Protein AF-A0A1B3BBU4-F1 (afdb_monomer_lite)

Organism: NCBI:txid1144748

pLDDT: mean 76.62, std 17.67, range [33.56, 93.56]

Foldseek 3Di:
DDDDDDPPPPPPVVVVPPDDPDDDDDPPPQPPVNVLVVVLVVVLVVQLVVQLVQLVQPLLCVLQVHDSVCSSVLSSQLVNQLSVVQCSVCVVVVVCVVVDDPVVNVVSVVSSVVSSCVSCVVSVGHPVSSVVSVVVSVVVD

Secondary structure (DSSP, 8-state):
--------SSSSSSGGGSS---------PPPHHHHHHHHHHHHHHHHHHHHHHHHT-HHHHHHTT--HHHHHHHHHHHHHHIIIIIIHHHHHHHHTTTTS-HHHHHHHHHHHHHHHHHHHHHTT--HHHHHHHHHHHHHT-

Radius of gyration: 23.14 Å; chains: 1; bounding box: 37×57×70 Å

Structure (mmCIF, N/CA/C/O backbone):
data_AF-A0A1B3BBU4-F1
#
_entry.id   AF-A0A1B3BBU4-F1
#
loop_
_atom_site.group_PDB
_atom_site.id
_atom_site.type_symbol
_atom_site.label_atom_id
_atom_site.label_alt_id
_atom_site.label_comp_id
_atom_site.label_asym_id
_atom_site.label_entity_id
_atom_site.label_seq_id
_atom_site.pdbx_PDB_ins_code
_atom_site.Cartn_x
_atom_site.Cartn_y
_atom_site.Cartn_z
_atom_site.occupancy
_atom_site.B_iso_or_equiv
_atom_site.auth_seq_id
_atom_site.auth_comp_id
_atom_site.auth_asym_id
_atom_site.auth_atom_id
_atom_site.pdbx_PDB_model_num
ATOM 1 N N . MET A 1 1 ? 19.203 4.330 55.131 1.00 37.44 1 MET A N 1
ATOM 2 C CA . MET A 1 1 ? 19.944 5.086 54.094 1.00 37.44 1 MET A CA 1
ATOM 3 C C . MET A 1 1 ? 18.958 5.282 52.939 1.00 37.44 1 MET A C 1
ATOM 5 O O . MET A 1 1 ? 18.581 4.283 52.356 1.00 37.44 1 MET A O 1
ATOM 9 N N . LYS A 1 2 ? 18.175 6.368 52.834 1.00 45.69 2 LYS A N 1
ATOM 10 C CA . LYS A 1 2 ? 18.488 7.744 52.381 1.00 45.69 2 LYS A CA 1
ATOM 11 C C . LYS A 1 2 ? 19.325 7.800 51.093 1.00 45.69 2 LYS A C 1
ATOM 13 O O . LYS A 1 2 ? 20.477 7.392 51.149 1.00 45.69 2 LYS A O 1
ATOM 18 N N . LEU A 1 3 ? 18.695 8.348 50.036 1.00 42.94 3 LEU A N 1
ATOM 19 C CA . LEU A 1 3 ? 19.182 9.059 48.830 1.00 42.94 3 LEU A CA 1
ATOM 20 C C . LEU A 1 3 ? 18.355 8.601 47.605 1.00 42.94 3 LEU A C 1
ATOM 22 O O . LEU A 1 3 ? 18.720 7.658 46.922 1.00 42.94 3 LEU A O 1
ATOM 26 N N . THR A 1 4 ? 17.124 9.078 47.378 1.00 52.66 4 THR A N 1
ATOM 27 C CA . THR A 1 4 ? 16.811 10.384 46.749 1.00 52.66 4 THR A CA 1
ATOM 28 C C . THR A 1 4 ? 17.966 10.939 45.923 1.00 52.66 4 THR A C 1
ATOM 30 O O . THR A 1 4 ? 18.872 11.558 46.475 1.00 52.66 4 THR A O 1
ATOM 33 N N . GLY A 1 5 ? 17.912 10.755 44.606 1.00 47.88 5 GLY A N 1
ATOM 34 C CA . GLY A 1 5 ? 18.866 11.397 43.711 1.00 47.88 5 GLY A CA 1
ATOM 35 C C . GLY A 1 5 ? 18.779 10.907 42.277 1.00 47.88 5 GLY A C 1
ATOM 36 O O . GLY A 1 5 ? 19.701 10.240 41.842 1.00 47.88 5 GLY A O 1
ATOM 37 N N . LEU A 1 6 ? 17.684 11.220 41.569 1.00 42.69 6 LEU A N 1
ATOM 38 C CA . LEU A 1 6 ? 17.722 11.605 40.144 1.00 42.69 6 LEU A CA 1
ATOM 39 C C . LEU A 1 6 ? 16.363 12.143 39.638 1.00 42.69 6 LEU A C 1
ATOM 41 O O . LEU A 1 6 ? 15.915 11.840 38.540 1.00 42.69 6 LEU A O 1
ATOM 45 N N . PHE A 1 7 ? 15.695 12.987 40.428 1.00 50.88 7 PHE A N 1
ATOM 46 C CA . PHE A 1 7 ? 14.643 13.874 39.915 1.00 50.88 7 PHE A CA 1
ATOM 47 C C . PHE A 1 7 ? 15.228 15.281 39.807 1.00 50.88 7 PHE A C 1
ATOM 49 O O . PHE A 1 7 ? 14.997 16.129 40.659 1.00 50.88 7 PHE A O 1
ATOM 56 N N . ALA A 1 8 ? 16.064 15.505 38.794 1.00 49.62 8 ALA A N 1
ATOM 57 C CA . ALA A 1 8 ? 16.636 16.824 38.511 1.00 49.62 8 ALA A CA 1
ATOM 58 C C . ALA A 1 8 ? 16.777 17.109 37.004 1.00 49.62 8 ALA A C 1
ATOM 60 O O . ALA A 1 8 ? 17.590 17.932 36.607 1.00 49.62 8 ALA A O 1
ATOM 61 N N . ALA A 1 9 ? 15.973 16.460 36.155 1.00 45.16 9 ALA A N 1
ATOM 62 C CA . ALA A 1 9 ? 15.859 16.820 34.734 1.00 45.16 9 ALA A CA 1
ATOM 63 C C . ALA A 1 9 ? 14.544 17.555 34.398 1.00 45.16 9 ALA A C 1
ATOM 65 O O . ALA A 1 9 ? 14.350 17.984 33.267 1.00 45.16 9 ALA A O 1
ATOM 66 N N . GLY A 1 10 ? 13.639 17.727 35.371 1.00 46.44 10 GLY A N 1
ATOM 67 C CA . GLY A 1 10 ? 12.317 18.330 35.145 1.00 46.44 10 GLY A CA 1
ATOM 68 C C . GLY A 1 10 ? 12.248 19.857 35.278 1.00 46.44 10 GLY A C 1
ATOM 69 O O . GLY A 1 10 ? 11.249 20.444 34.881 1.00 46.44 10 GLY A O 1
ATOM 70 N N . ALA A 1 11 ? 13.275 20.515 35.829 1.00 44.41 11 ALA A N 1
ATOM 71 C CA . ALA A 1 11 ? 13.191 21.932 36.212 1.00 44.41 11 ALA A CA 1
ATOM 72 C C . ALA A 1 11 ? 13.881 22.917 35.247 1.00 44.41 11 ALA A C 1
ATOM 74 O O . ALA A 1 11 ? 13.655 24.117 35.357 1.00 44.41 11 ALA A O 1
ATOM 75 N N . LEU A 1 12 ? 14.681 22.448 34.281 1.00 43.28 12 LEU A N 1
ATOM 76 C CA . LEU A 1 12 ? 15.353 23.341 33.321 1.00 43.28 12 LEU A CA 1
ATOM 77 C C . LEU A 1 12 ? 14.495 23.702 32.098 1.00 43.28 12 LEU A C 1
ATOM 79 O O . LEU A 1 12 ? 14.794 24.686 31.434 1.00 43.28 12 LEU A O 1
ATOM 83 N N . PHE A 1 13 ? 13.402 22.980 31.829 1.00 47.25 13 PHE A N 1
ATOM 84 C CA . PHE A 1 13 ? 12.523 23.284 30.688 1.00 47.25 13 PHE A CA 1
ATOM 85 C C . PHE A 1 13 ? 11.478 24.376 30.966 1.00 47.25 13 PHE A C 1
ATOM 87 O O . PHE A 1 13 ? 10.935 24.949 30.027 1.00 47.25 13 PHE A O 1
ATOM 94 N N . LEU A 1 14 ? 11.199 24.699 32.234 1.00 48.94 14 LEU A N 1
ATOM 95 C CA . LEU A 1 14 ? 10.198 25.717 32.590 1.00 48.94 14 LEU A CA 1
ATOM 96 C C . 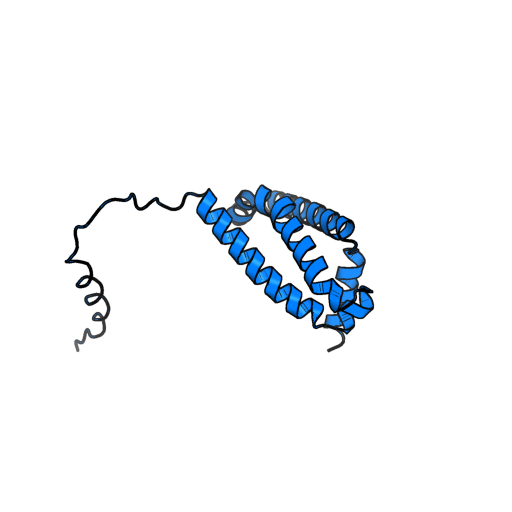LEU A 1 14 ? 10.768 27.144 32.622 1.00 48.94 14 LEU A C 1
ATOM 98 O O . LEU A 1 14 ? 10.015 28.106 32.499 1.00 48.94 14 LEU A O 1
ATOM 102 N N . ALA A 1 15 ? 12.089 27.301 32.737 1.00 41.72 15 ALA A N 1
ATOM 103 C CA . ALA A 1 15 ? 12.730 28.616 32.782 1.00 41.72 15 ALA A CA 1
ATOM 104 C C . ALA A 1 15 ? 12.865 29.284 31.399 1.00 41.72 15 ALA A C 1
ATOM 106 O O . ALA A 1 15 ? 13.127 30.480 31.325 1.00 41.72 15 ALA A O 1
ATOM 107 N N . SER A 1 16 ? 12.642 28.552 30.303 1.00 45.91 16 SER A N 1
ATOM 108 C CA . SER A 1 16 ? 12.683 29.110 28.943 1.00 45.91 16 SER A CA 1
ATOM 109 C C . SER A 1 16 ? 11.380 29.801 28.517 1.00 45.91 16 SER A C 1
ATOM 111 O O . SER A 1 16 ? 11.339 30.379 27.439 1.00 45.91 16 SER A O 1
ATOM 113 N N . MET A 1 17 ? 10.310 29.743 29.323 1.00 45.34 17 MET A N 1
ATOM 114 C CA . MET A 1 17 ? 8.994 30.295 28.950 1.00 45.34 17 MET A CA 1
ATOM 115 C C . MET A 1 17 ? 8.685 31.674 29.541 1.00 45.34 17 MET A C 1
ATOM 117 O O . MET A 1 17 ? 7.634 32.244 29.260 1.00 45.34 17 MET A O 1
ATOM 121 N N . ALA A 1 18 ? 9.592 32.249 30.328 1.00 49.47 18 ALA A N 1
ATOM 122 C CA . ALA A 1 18 ? 9.429 33.594 30.861 1.00 49.47 18 ALA A CA 1
ATOM 123 C C . ALA A 1 18 ? 10.310 34.581 30.090 1.00 49.47 18 ALA A C 1
ATOM 125 O O . ALA A 1 18 ? 11.351 34.984 30.593 1.00 49.47 18 ALA A O 1
ATOM 126 N N . THR A 1 19 ? 9.923 34.915 28.854 1.00 45.38 19 THR A N 1
ATOM 127 C CA . THR A 1 19 ? 10.077 36.239 28.204 1.00 45.38 19 THR A CA 1
ATOM 128 C C . THR A 1 19 ? 9.795 36.129 26.705 1.00 45.38 19 THR A C 1
ATOM 130 O O . THR A 1 19 ? 10.703 35.973 25.906 1.00 45.38 19 THR A O 1
ATOM 133 N N . THR A 1 20 ? 8.517 36.207 26.338 1.00 38.69 20 THR A N 1
ATOM 134 C CA . THR A 1 20 ? 7.977 37.191 25.383 1.00 38.69 20 THR A CA 1
ATOM 135 C C . THR A 1 20 ? 6.469 36.972 25.312 1.00 38.69 20 THR A C 1
ATOM 137 O O . THR A 1 20 ? 5.956 36.106 24.612 1.00 38.69 20 THR A O 1
ATOM 140 N N . ALA A 1 21 ? 5.735 37.789 26.065 1.00 48.12 21 ALA A N 1
ATOM 141 C CA . ALA A 1 21 ? 4.402 38.167 25.639 1.00 48.12 21 ALA A CA 1
ATOM 142 C C . ALA A 1 21 ? 4.584 38.985 24.353 1.00 48.12 21 ALA A C 1
ATOM 144 O O . ALA A 1 21 ? 4.972 40.148 24.414 1.00 48.12 21 ALA A O 1
ATOM 145 N N . ALA A 1 22 ? 4.401 38.347 23.203 1.00 35.91 22 ALA A N 1
ATOM 146 C CA . ALA A 1 22 ? 4.311 39.013 21.917 1.00 35.91 22 ALA A CA 1
ATOM 147 C C . ALA A 1 22 ? 3.403 38.178 21.010 1.00 35.91 22 ALA A C 1
ATOM 149 O O . ALA A 1 22 ? 3.800 37.142 20.495 1.00 35.91 22 ALA A O 1
ATOM 150 N N . GLU A 1 23 ? 2.172 38.674 20.899 1.00 33.56 23 GLU A N 1
ATOM 151 C CA . GLU A 1 23 ? 1.323 38.600 19.711 1.00 33.56 23 GLU A CA 1
ATOM 152 C C . GLU A 1 23 ? 0.760 37.218 19.329 1.00 33.56 23 GLU A C 1
ATOM 154 O O . GLU A 1 23 ? 1.418 36.352 18.770 1.00 33.56 23 GLU A O 1
ATOM 159 N N . SER A 1 24 ? -0.533 37.073 19.639 1.00 45.94 24 SER A N 1
ATOM 160 C CA . SER A 1 24 ? -1.564 36.554 18.73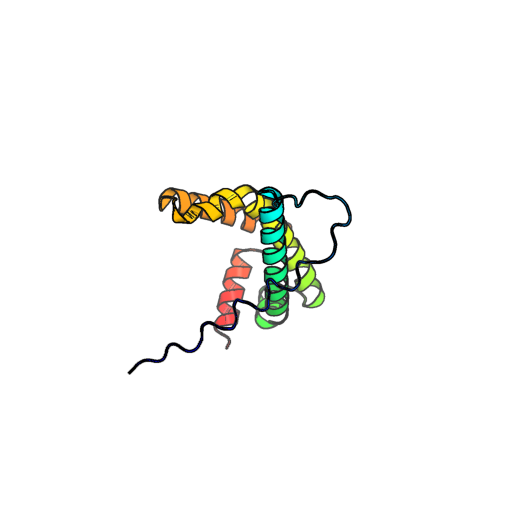6 1.00 45.94 24 SER A CA 1
ATOM 161 C C . SER A 1 24 ? -1.174 35.389 17.820 1.00 45.94 24 SER A C 1
ATOM 163 O O . SER A 1 24 ? -0.671 35.609 16.730 1.00 45.94 24 SER A O 1
ATOM 165 N N . ASP A 1 25 ? -1.539 34.163 18.192 1.00 38.34 25 ASP A N 1
ATOM 166 C CA . ASP A 1 25 ? -2.540 33.415 17.424 1.00 38.34 25 ASP A CA 1
ATOM 167 C C . ASP A 1 25 ? -2.986 32.173 18.199 1.00 38.34 25 ASP A C 1
ATOM 169 O O . ASP A 1 25 ? -2.268 31.622 19.037 1.00 38.34 25 ASP A O 1
ATOM 173 N N . ALA A 1 26 ? -4.215 31.747 17.950 1.00 42.22 26 ALA A N 1
ATOM 174 C CA . ALA A 1 26 ? -4.805 30.592 18.590 1.00 42.22 26 ALA A CA 1
ATOM 175 C C . ALA A 1 26 ? -3.941 29.347 18.331 1.00 42.22 26 ALA A C 1
ATOM 177 O O . ALA A 1 26 ? -3.840 28.881 17.197 1.00 42.22 26 ALA A O 1
ATOM 178 N N . ALA A 1 27 ? -3.376 28.751 19.387 1.00 44.53 27 ALA A N 1
ATOM 179 C CA . ALA A 1 27 ? -2.860 27.387 19.341 1.00 44.53 27 ALA A CA 1
ATOM 180 C C . ALA A 1 27 ? -4.043 26.437 19.086 1.00 44.53 27 ALA A C 1
ATOM 182 O O . ALA A 1 27 ? -4.673 25.897 19.999 1.00 44.53 27 ALA A O 1
ATOM 183 N N . LYS A 1 28 ? -4.398 26.313 17.808 1.00 48.56 28 LYS A N 1
ATOM 184 C CA . LYS A 1 28 ? -5.437 25.451 17.267 1.00 48.56 28 LYS A CA 1
ATOM 185 C C . LYS A 1 28 ? -5.056 24.031 17.672 1.00 48.56 28 LYS A C 1
ATOM 187 O O . LYS A 1 28 ? -4.082 23.484 17.159 1.00 48.56 28 LYS A O 1
ATOM 192 N N . LYS A 1 29 ? -5.775 23.439 18.636 1.00 48.72 29 LYS A N 1
ATOM 193 C CA . LYS A 1 29 ? -5.697 21.987 18.861 1.00 48.72 29 LYS A CA 1
ATOM 194 C C . LYS A 1 29 ? -5.881 21.346 17.483 1.00 48.72 29 LYS A C 1
ATOM 196 O O . LYS A 1 29 ? -6.889 21.675 16.850 1.00 48.72 29 LYS A O 1
ATOM 201 N N . PRO A 1 30 ? -4.935 20.521 16.997 1.00 55.03 30 PRO A N 1
ATOM 202 C CA . PRO A 1 30 ? -5.079 19.906 15.688 1.00 55.03 30 PRO A CA 1
ATOM 203 C C . PRO A 1 30 ? -6.423 19.190 15.672 1.00 55.03 30 PRO A C 1
ATOM 205 O O . PRO A 1 30 ? -6.748 18.430 16.591 1.00 55.03 30 PRO A O 1
ATOM 208 N N . SER A 1 31 ? -7.247 19.526 14.687 1.00 68.44 31 SER A N 1
ATOM 209 C CA . SER A 1 31 ? -8.552 18.907 14.536 1.00 68.44 31 SER A CA 1
ATOM 210 C C . SER A 1 31 ? -8.366 17.411 14.276 1.00 68.44 31 SER A C 1
ATOM 212 O O . SER A 1 31 ? -7.299 16.951 13.860 1.00 68.44 31 SER A O 1
ATOM 214 N N . GLN A 1 32 ? -9.410 16.617 14.505 1.00 66.81 32 GLN A N 1
ATOM 215 C CA . GLN A 1 32 ? -9.366 15.184 14.208 1.00 66.81 32 GLN A CA 1
ATOM 216 C C . GLN A 1 32 ? -9.016 14.922 12.725 1.00 66.81 32 GLN A C 1
ATOM 218 O O . GLN A 1 32 ? -8.358 13.931 12.417 1.00 66.81 32 GLN A O 1
ATOM 223 N N . GLN A 1 33 ? -9.376 15.853 11.828 1.00 67.81 33 GLN A N 1
ATOM 224 C CA . GLN A 1 33 ? -8.970 15.849 10.420 1.00 67.81 33 GLN A CA 1
ATOM 225 C C . GLN A 1 33 ? -7.475 16.129 10.223 1.00 67.81 33 GLN A C 1
ATOM 227 O O . GLN A 1 33 ? -6.846 15.443 9.424 1.00 67.81 33 GLN A O 1
ATOM 232 N N . ASP A 1 34 ? -6.881 17.066 10.968 1.00 74.38 34 ASP A N 1
ATOM 233 C CA . ASP A 1 34 ? -5.439 17.354 10.884 1.00 74.38 34 ASP A CA 1
ATOM 234 C C . ASP A 1 34 ? -4.608 16.152 11.357 1.00 74.38 34 ASP A C 1
ATOM 236 O O . ASP A 1 34 ? -3.582 15.808 10.769 1.00 74.38 34 ASP A O 1
ATOM 240 N N . MET A 1 35 ? -5.089 15.456 12.391 1.00 78.31 35 MET A N 1
ATOM 241 C CA . MET A 1 35 ? -4.452 14.245 12.910 1.00 78.31 35 MET A CA 1
ATOM 242 C C . MET A 1 35 ? -4.584 13.063 11.936 1.00 78.31 35 MET A C 1
ATOM 244 O O . MET A 1 35 ? -3.634 12.298 11.757 1.00 78.31 35 MET A O 1
ATOM 248 N N . GLN A 1 36 ? -5.732 12.936 11.262 1.00 73.88 36 GLN A N 1
ATOM 249 C CA . GLN A 1 36 ? -5.944 11.948 10.203 1.00 73.88 36 GLN A CA 1
ATOM 250 C C . GLN A 1 36 ? -5.039 12.224 8.995 1.00 73.88 36 GLN A C 1
ATOM 252 O O . GLN A 1 36 ? -4.381 11.308 8.511 1.00 73.88 36 GLN A O 1
ATOM 257 N N . ALA A 1 37 ? -4.947 13.480 8.549 1.00 78.25 37 ALA A N 1
ATOM 258 C CA . ALA A 1 37 ? -4.079 13.882 7.445 1.00 78.25 37 ALA A CA 1
ATOM 259 C C . ALA A 1 37 ? -2.595 13.634 7.762 1.00 78.25 37 ALA A C 1
ATOM 261 O O . ALA A 1 37 ? -1.862 13.115 6.918 1.00 78.25 37 ALA A O 1
ATOM 262 N N . MET A 1 38 ? -2.167 13.924 8.995 1.00 83.25 38 MET A N 1
ATOM 263 C CA . MET A 1 38 ? -0.814 13.622 9.467 1.00 83.25 38 MET A CA 1
ATOM 264 C C . MET A 1 38 ? -0.529 12.113 9.455 1.00 83.25 38 MET A C 1
ATOM 266 O O . MET A 1 38 ? 0.521 11.695 8.965 1.00 83.25 38 MET A O 1
ATOM 270 N N . MET A 1 39 ? -1.454 11.282 9.949 1.00 82.00 39 MET A N 1
ATOM 271 C CA . MET A 1 39 ? -1.296 9.823 9.905 1.00 82.00 39 MET A CA 1
ATOM 272 C C . MET A 1 39 ? -1.244 9.295 8.473 1.00 82.00 39 MET A C 1
ATOM 274 O O . MET A 1 39 ? -0.368 8.489 8.162 1.00 82.00 39 MET A O 1
ATOM 278 N N . THR A 1 40 ? -2.116 9.776 7.584 1.00 81.31 40 THR A N 1
ATOM 279 C CA . THR A 1 40 ? -2.088 9.390 6.169 1.00 81.31 40 THR A CA 1
ATOM 280 C C . THR A 1 40 ? -0.763 9.787 5.521 1.00 81.31 40 THR A C 1
ATOM 282 O O . THR A 1 40 ? -0.171 8.973 4.818 1.00 81.31 40 THR A O 1
ATOM 285 N N . GLN A 1 41 ? -0.233 10.986 5.789 1.00 84.25 41 GLN A N 1
ATOM 286 C CA . GLN A 1 41 ? 1.087 11.375 5.283 1.00 84.25 41 GLN A CA 1
ATOM 287 C C . GLN A 1 41 ? 2.214 10.486 5.814 1.00 84.25 41 GLN A C 1
ATOM 289 O O . GLN A 1 41 ? 3.098 10.099 5.049 1.00 84.25 41 GLN A O 1
ATOM 294 N N . MET A 1 42 ? 2.183 10.133 7.100 1.00 86.62 42 MET A N 1
ATOM 295 C CA . MET A 1 42 ? 3.170 9.224 7.679 1.00 86.62 42 MET A CA 1
ATOM 296 C C . MET A 1 42 ? 3.094 7.837 7.028 1.00 86.62 42 MET A C 1
ATOM 298 O O . MET A 1 42 ? 4.127 7.280 6.657 1.00 86.62 42 MET A O 1
ATOM 302 N N . MET A 1 43 ? 1.881 7.311 6.822 1.00 84.88 43 MET A N 1
ATOM 303 C CA . MET A 1 43 ? 1.666 6.054 6.104 1.00 84.88 43 MET A CA 1
ATOM 304 C C . MET A 1 43 ? 2.194 6.136 4.675 1.00 84.88 43 MET A C 1
ATOM 306 O O . MET A 1 43 ? 2.927 5.242 4.271 1.00 84.88 43 MET A O 1
ATOM 310 N N . LYS A 1 44 ? 1.918 7.225 3.945 1.00 84.25 44 LYS A N 1
ATOM 311 C CA . LYS A 1 44 ? 2.456 7.463 2.595 1.00 84.25 44 LYS A CA 1
ATOM 312 C C . LYS A 1 44 ? 3.984 7.452 2.582 1.00 84.25 44 LYS A C 1
ATOM 314 O O . LYS A 1 44 ? 4.588 6.832 1.712 1.00 84.25 44 LYS A O 1
ATOM 319 N N . GLN A 1 45 ? 4.636 8.101 3.547 1.00 86.00 45 GLN A N 1
ATOM 320 C CA . GLN A 1 45 ? 6.099 8.089 3.620 1.00 86.00 45 GLN A CA 1
ATOM 321 C C . GLN A 1 45 ? 6.666 6.696 3.913 1.00 86.00 45 GLN A C 1
ATOM 323 O O . GLN A 1 45 ? 7.640 6.295 3.276 1.00 86.00 45 GLN A O 1
ATOM 328 N N . GLN A 1 46 ? 6.061 5.942 4.834 1.00 85.75 46 GLN A N 1
ATOM 329 C CA . GLN A 1 46 ? 6.479 4.564 5.110 1.00 85.75 46 GLN A CA 1
ATOM 330 C C . GLN A 1 46 ? 6.243 3.645 3.907 1.00 85.75 46 GLN A C 1
ATOM 332 O O . GLN A 1 46 ? 7.124 2.865 3.549 1.00 85.75 46 GLN A O 1
ATOM 337 N N . ALA A 1 47 ? 5.094 3.788 3.250 1.00 84.38 47 ALA A N 1
ATOM 338 C CA . ALA A 1 47 ? 4.753 3.114 2.004 1.00 84.38 47 ALA A CA 1
ATOM 339 C C . ALA A 1 47 ? 5.825 3.353 0.935 1.00 84.38 47 ALA A C 1
ATOM 341 O O . ALA A 1 47 ? 6.386 2.394 0.415 1.00 84.38 47 ALA A O 1
ATOM 342 N N . LYS A 1 48 ? 6.216 4.609 0.688 1.00 84.06 48 LYS A N 1
ATOM 343 C CA . LYS A 1 48 ? 7.274 4.947 -0.282 1.00 84.06 48 LYS A CA 1
ATOM 344 C C . LYS A 1 48 ? 8.610 4.264 0.020 1.00 84.06 48 LYS A C 1
ATOM 346 O O . LYS A 1 48 ? 9.296 3.823 -0.897 1.00 84.06 48 LYS A O 1
ATOM 351 N N . GLN A 1 49 ? 8.982 4.132 1.293 1.00 85.31 49 GLN A N 1
ATOM 352 C CA . GLN A 1 49 ? 10.194 3.394 1.672 1.00 85.31 49 GLN A CA 1
ATOM 353 C C . GLN A 1 49 ? 10.075 1.896 1.349 1.00 85.31 49 GLN A C 1
ATOM 355 O O . GLN A 1 49 ? 11.023 1.298 0.841 1.00 85.31 49 GLN A O 1
ATOM 360 N N . GLN A 1 50 ? 8.906 1.292 1.584 1.00 83.94 50 GLN A N 1
ATOM 361 C CA . GLN A 1 50 ? 8.656 -0.108 1.220 1.00 83.94 50 GLN A CA 1
ATOM 362 C C . GLN A 1 50 ? 8.604 -0.322 -0.294 1.00 83.94 50 GLN A C 1
ATOM 364 O O . GLN A 1 50 ? 9.105 -1.337 -0.780 1.00 83.94 50 GLN A O 1
ATOM 369 N N . VAL A 1 51 ? 8.061 0.637 -1.046 1.00 86.31 51 VAL A N 1
ATOM 370 C CA . VAL A 1 51 ? 8.089 0.624 -2.513 1.00 86.31 51 VAL A CA 1
ATOM 371 C C . VAL A 1 51 ? 9.527 0.584 -3.002 1.00 86.31 51 VAL A C 1
ATOM 373 O O . VAL A 1 51 ? 9.869 -0.303 -3.775 1.00 86.31 51 VAL A O 1
ATOM 376 N N . LYS A 1 52 ? 10.404 1.453 -2.488 1.00 85.88 52 LYS A N 1
ATOM 377 C CA . LYS A 1 52 ? 11.825 1.435 -2.864 1.00 85.88 52 LYS A CA 1
ATOM 378 C C . LYS A 1 52 ? 12.479 0.082 -2.617 1.00 85.88 52 LYS A C 1
ATOM 380 O O . LYS A 1 52 ? 13.204 -0.407 -3.478 1.00 85.88 52 LYS A O 1
ATOM 385 N N . GLN A 1 53 ? 12.201 -0.553 -1.479 1.00 84.12 53 GLN A N 1
ATOM 386 C CA . GLN A 1 53 ? 12.726 -1.891 -1.192 1.00 84.12 53 GLN A CA 1
ATOM 387 C C . GLN A 1 53 ? 12.165 -2.953 -2.145 1.00 84.12 53 GLN A C 1
ATOM 389 O O . GLN A 1 53 ? 12.906 -3.810 -2.619 1.00 84.12 53 GLN A O 1
ATOM 394 N N . THR A 1 54 ? 10.873 -2.873 -2.457 1.00 83.75 54 THR A N 1
ATOM 395 C CA . THR A 1 54 ? 10.183 -3.802 -3.361 1.00 83.75 54 THR A CA 1
ATOM 396 C C . THR A 1 54 ? 10.704 -3.671 -4.791 1.00 83.75 54 THR A C 1
ATOM 398 O O . THR A 1 54 ? 11.045 -4.670 -5.416 1.00 83.75 54 THR A O 1
ATOM 401 N N . CYS A 1 55 ? 10.875 -2.442 -5.272 1.00 86.31 55 CYS A N 1
ATOM 402 C CA . CYS A 1 55 ? 11.440 -2.136 -6.582 1.00 86.31 55 CYS A CA 1
ATOM 403 C C . CYS A 1 55 ? 12.958 -2.344 -6.661 1.00 86.31 55 CYS A C 1
ATOM 405 O O . CYS A 1 55 ? 13.517 -2.317 -7.749 1.00 86.31 55 CYS A O 1
ATOM 407 N N . SER A 1 56 ? 13.635 -2.576 -5.533 1.00 86.12 56 SER A N 1
ATOM 408 C CA . SER A 1 56 ? 15.039 -3.012 -5.519 1.00 86.12 56 SER A CA 1
ATOM 409 C C . SER A 1 56 ? 15.179 -4.537 -5.591 1.00 86.12 56 SER A C 1
ATOM 411 O O . SER A 1 56 ? 16.294 -5.050 -5.647 1.00 86.12 56 SER A O 1
ATOM 413 N N . ASN A 1 57 ? 14.070 -5.284 -5.549 1.00 87.25 57 ASN A N 1
ATOM 414 C CA . ASN A 1 57 ? 14.080 -6.739 -5.613 1.00 87.25 57 ASN A CA 1
ATOM 415 C C . ASN A 1 57 ? 13.872 -7.211 -7.058 1.00 87.25 57 ASN A C 1
ATOM 417 O O . ASN A 1 57 ? 12.742 -7.360 -7.522 1.00 87.25 57 ASN A O 1
ATOM 421 N N . GLU A 1 58 ? 14.971 -7.490 -7.756 1.00 83.81 58 GLU A N 1
ATOM 422 C CA . GLU A 1 58 ? 14.947 -7.930 -9.157 1.00 83.81 58 GLU A CA 1
ATOM 423 C C . GLU A 1 58 ? 14.136 -9.214 -9.383 1.00 83.81 58 GLU A C 1
ATOM 425 O O . GLU A 1 58 ? 13.453 -9.335 -10.398 1.00 83.81 58 GLU A O 1
ATOM 430 N N . ALA A 1 59 ? 14.145 -10.158 -8.434 1.00 84.94 59 ALA A N 1
ATOM 431 C CA . ALA A 1 59 ? 13.367 -11.394 -8.546 1.00 84.94 59 ALA A CA 1
ATOM 432 C C . ALA A 1 59 ? 11.854 -11.123 -8.508 1.00 84.94 59 ALA A C 1
ATOM 434 O O . ALA A 1 59 ? 11.076 -11.783 -9.200 1.00 84.94 59 ALA A O 1
ATOM 435 N N . LEU A 1 60 ? 11.440 -10.134 -7.715 1.00 85.88 60 LEU A N 1
ATOM 436 C CA . LEU A 1 60 ? 10.051 -9.701 -7.633 1.00 85.88 60 LEU A CA 1
ATOM 437 C C . LEU A 1 60 ? 9.642 -8.925 -8.889 1.00 85.88 60 LEU A C 1
ATOM 439 O O . LEU A 1 60 ? 8.611 -9.245 -9.474 1.00 85.88 60 LEU A O 1
ATOM 443 N N . LEU A 1 61 ? 10.473 -7.979 -9.335 1.00 87.69 61 LEU A N 1
ATOM 444 C CA . LEU A 1 61 ? 10.254 -7.223 -10.571 1.00 87.69 61 LEU A CA 1
ATOM 445 C C . LEU A 1 61 ? 10.122 -8.130 -11.794 1.00 87.69 61 LEU A C 1
ATOM 447 O O . LEU A 1 61 ? 9.168 -8.003 -12.553 1.00 87.69 61 LEU A O 1
ATOM 451 N N . SER A 1 62 ? 11.046 -9.081 -11.938 1.00 87.75 62 SER A N 1
ATOM 452 C CA . SER A 1 62 ? 11.055 -10.053 -13.031 1.00 87.75 62 SER A CA 1
ATOM 453 C C . SER A 1 62 ? 9.794 -10.922 -13.029 1.00 87.75 62 SER A C 1
ATOM 455 O O . SER A 1 62 ? 9.160 -11.103 -14.062 1.00 87.75 62 SER A O 1
ATOM 457 N N . CYS A 1 63 ? 9.361 -11.395 -11.857 1.00 88.19 63 CYS A N 1
ATOM 458 C CA . CYS A 1 63 ? 8.140 -12.193 -11.735 1.00 88.19 63 CYS A CA 1
ATOM 459 C C . CYS A 1 63 ? 6.858 -11.393 -12.032 1.00 88.19 63 CYS A C 1
ATOM 461 O O . CYS A 1 63 ? 5.887 -11.954 -12.543 1.00 88.19 63 CYS A O 1
ATOM 463 N N . MET A 1 64 ? 6.845 -10.101 -11.699 1.00 86.12 64 MET A N 1
ATOM 464 C CA . MET A 1 64 ? 5.727 -9.193 -11.971 1.00 86.12 64 MET A CA 1
ATOM 465 C C . MET A 1 64 ? 5.790 -8.559 -13.365 1.00 86.12 64 MET A C 1
ATOM 467 O O . MET A 1 64 ? 4.934 -7.742 -13.682 1.00 86.12 64 MET A O 1
ATOM 471 N N . GLU A 1 65 ? 6.805 -8.895 -14.168 1.00 86.12 65 GLU A N 1
ATOM 472 C CA . GLU A 1 65 ? 7.060 -8.288 -15.481 1.00 86.12 65 GLU A CA 1
ATOM 473 C C . GLU A 1 65 ? 7.119 -6.747 -15.426 1.00 86.12 65 GLU A C 1
ATOM 475 O O . GLU A 1 65 ? 6.779 -6.044 -16.377 1.00 86.12 65 GLU A O 1
ATOM 480 N N . LEU A 1 66 ? 7.584 -6.207 -14.294 1.00 84.25 66 LEU A N 1
ATOM 481 C CA . LEU A 1 66 ? 7.748 -4.776 -14.066 1.00 84.25 66 LEU A CA 1
ATOM 482 C C . LEU A 1 66 ? 9.192 -4.358 -14.322 1.00 84.25 66 LEU A C 1
ATOM 484 O O . LEU A 1 66 ? 10.142 -4.979 -13.846 1.00 84.25 66 LEU A O 1
ATOM 488 N N . SER A 1 67 ? 9.367 -3.236 -15.016 1.00 84.75 67 SER A N 1
ATOM 489 C CA . SER A 1 67 ? 10.685 -2.619 -15.139 1.00 84.75 67 SER A CA 1
ATOM 490 C C . SER A 1 67 ? 11.071 -1.907 -13.839 1.00 84.75 67 SER A C 1
ATOM 492 O O . SER A 1 67 ? 10.227 -1.292 -13.182 1.00 84.75 67 SER A O 1
ATOM 494 N N . ALA A 1 68 ? 12.361 -1.909 -13.494 1.00 77.62 68 ALA A N 1
ATOM 495 C CA . ALA A 1 68 ? 12.863 -1.127 -12.362 1.00 77.62 68 ALA A CA 1
ATOM 496 C C . ALA A 1 68 ? 12.560 0.375 -12.526 1.00 77.62 68 ALA A C 1
ATOM 498 O O . ALA A 1 68 ? 12.225 1.047 -11.553 1.00 77.62 68 ALA A O 1
ATOM 499 N N . SER A 1 69 ? 12.600 0.879 -13.767 1.00 80.31 69 SER A N 1
ATOM 500 C CA . SER A 1 69 ? 12.301 2.275 -14.105 1.00 80.31 69 SER A CA 1
ATOM 501 C C . SER A 1 69 ? 10.845 2.679 -13.872 1.00 80.31 69 SER A C 1
ATOM 503 O O . SER A 1 69 ? 10.598 3.838 -13.566 1.00 80.31 69 SER A O 1
ATOM 505 N N . SER A 1 70 ? 9.887 1.754 -14.002 1.00 84.62 70 SER A N 1
ATOM 506 C CA . SER A 1 70 ? 8.454 2.044 -13.836 1.00 84.62 70 SER A CA 1
ATOM 507 C C . SER A 1 70 ? 7.889 1.574 -12.496 1.00 84.62 70 SER A C 1
ATOM 509 O O . SER A 1 70 ? 6.792 1.988 -12.123 1.00 84.62 70 SER A O 1
ATOM 511 N N . CYS A 1 71 ? 8.608 0.723 -11.758 1.00 86.81 71 CYS A N 1
ATOM 512 C CA . CYS A 1 71 ? 8.110 0.140 -10.516 1.00 86.81 71 CYS A CA 1
ATOM 513 C C . CYS A 1 71 ? 7.829 1.187 -9.436 1.00 86.81 71 CYS A C 1
ATOM 515 O O . CYS A 1 71 ? 6.749 1.162 -8.848 1.00 86.81 71 CYS A O 1
ATOM 517 N N . GLU A 1 72 ? 8.767 2.108 -9.173 1.00 87.56 72 GLU A N 1
ATOM 518 C CA . GLU A 1 72 ? 8.600 3.075 -8.079 1.00 87.56 72 GLU A CA 1
ATOM 519 C C . GLU A 1 72 ? 7.397 3.981 -8.336 1.00 87.56 72 GLU A C 1
ATOM 521 O O . GLU A 1 72 ? 6.590 4.192 -7.434 1.00 87.56 72 GLU A O 1
ATOM 526 N N . GLU A 1 73 ? 7.231 4.450 -9.573 1.00 88.44 73 GLU A N 1
ATOM 527 C CA . GLU A 1 73 ? 6.087 5.262 -9.980 1.00 88.44 73 GLU A CA 1
ATOM 528 C C . GLU A 1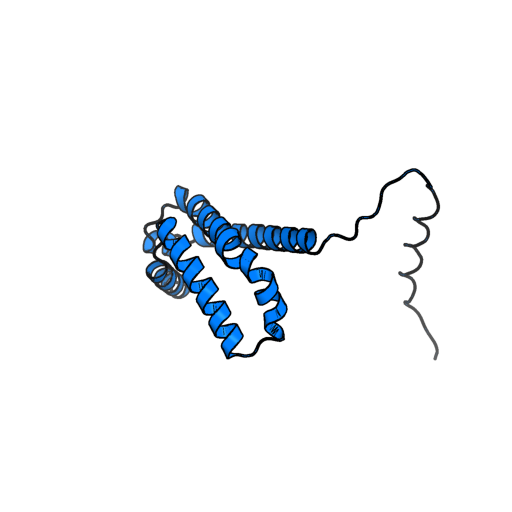 73 ? 4.775 4.473 -9.889 1.00 88.44 73 GLU A C 1
ATOM 530 O O . GLU A 1 73 ? 3.848 4.911 -9.211 1.00 88.44 73 GLU A O 1
ATOM 535 N N . THR A 1 74 ? 4.715 3.278 -10.485 1.00 88.56 74 THR A N 1
ATOM 536 C CA . THR A 1 74 ? 3.497 2.447 -10.505 1.00 88.56 74 THR A CA 1
ATOM 537 C C . THR A 1 74 ? 3.055 2.082 -9.090 1.00 88.56 74 THR A C 1
ATOM 539 O O . THR A 1 74 ? 1.899 2.274 -8.720 1.00 88.56 74 THR A O 1
ATOM 542 N N . MET A 1 75 ? 3.979 1.598 -8.258 1.00 87.81 75 MET A N 1
ATOM 543 C CA . MET A 1 75 ? 3.654 1.202 -6.890 1.00 87.81 75 MET A CA 1
ATOM 544 C C . MET A 1 75 ? 3.369 2.404 -5.988 1.00 87.81 75 MET A C 1
ATOM 546 O O . MET A 1 75 ? 2.531 2.291 -5.096 1.00 87.81 75 MET A O 1
ATOM 550 N N . THR A 1 76 ? 4.016 3.554 -6.212 1.00 89.31 76 THR A N 1
ATOM 551 C CA . THR A 1 76 ? 3.696 4.786 -5.475 1.00 89.31 76 THR A CA 1
ATOM 552 C C . THR A 1 76 ? 2.290 5.266 -5.811 1.00 89.31 76 THR A C 1
ATOM 554 O O . THR A 1 76 ? 1.514 5.503 -4.891 1.00 89.31 76 THR A O 1
ATOM 557 N N . ASN A 1 77 ? 1.939 5.343 -7.097 1.00 89.62 77 ASN A N 1
ATOM 558 C CA . ASN A 1 77 ? 0.613 5.771 -7.545 1.00 89.62 77 ASN A CA 1
ATOM 559 C C . ASN A 1 77 ? -0.476 4.810 -7.053 1.00 89.62 77 ASN A C 1
ATOM 561 O O . ASN A 1 77 ? -1.489 5.252 -6.513 1.00 89.62 77 ASN A O 1
ATOM 565 N N . MET A 1 78 ? -0.228 3.500 -7.139 1.00 90.44 78 MET A N 1
ATOM 566 C CA . MET A 1 78 ? -1.116 2.485 -6.576 1.00 90.44 78 MET A CA 1
ATOM 567 C C . MET A 1 78 ? -1.290 2.671 -5.064 1.00 90.44 78 MET A C 1
ATOM 569 O O . MET A 1 78 ? -2.414 2.658 -4.570 1.00 90.44 78 MET A O 1
ATOM 573 N N . MET A 1 79 ? -0.203 2.848 -4.304 1.00 88.38 79 MET A N 1
ATOM 574 C CA . MET A 1 79 ? -0.292 3.034 -2.852 1.00 88.38 79 MET A CA 1
ATOM 575 C C . MET A 1 79 ? -0.986 4.340 -2.467 1.00 88.38 79 MET A C 1
ATOM 577 O O . MET A 1 79 ? -1.741 4.348 -1.494 1.00 88.38 79 MET A O 1
ATOM 581 N N . ASP A 1 80 ? -0.761 5.423 -3.210 1.00 88.88 80 ASP A N 1
ATOM 582 C CA . ASP A 1 80 ? -1.472 6.684 -3.012 1.00 88.88 80 ASP A CA 1
ATOM 583 C C . ASP A 1 80 ? -2.981 6.492 -3.224 1.00 88.88 80 ASP A C 1
ATOM 585 O O . ASP A 1 80 ? -3.765 6.875 -2.352 1.00 88.88 80 ASP A O 1
ATOM 589 N N . ASP A 1 81 ? -3.383 5.790 -4.285 1.00 90.06 81 ASP A N 1
ATOM 590 C CA . ASP A 1 81 ? -4.784 5.457 -4.552 1.00 90.06 81 ASP A CA 1
ATOM 591 C C . ASP A 1 81 ? -5.392 4.546 -3.481 1.00 90.06 81 ASP A C 1
ATOM 593 O O . ASP A 1 81 ? -6.505 4.793 -3.021 1.00 90.06 81 ASP A O 1
ATOM 597 N N . VAL A 1 82 ? -4.673 3.520 -3.018 1.00 90.56 82 VAL A N 1
ATOM 598 C CA . VAL A 1 82 ? -5.138 2.662 -1.916 1.00 90.56 82 VAL A CA 1
ATOM 599 C C . VAL A 1 82 ? -5.325 3.486 -0.642 1.00 90.56 82 VAL A C 1
ATOM 601 O O . VAL A 1 82 ? -6.334 3.353 0.057 1.00 90.56 82 VAL A O 1
ATOM 604 N N . LEU A 1 83 ? -4.379 4.366 -0.325 1.00 87.69 83 LEU A N 1
ATOM 605 C CA . LEU A 1 83 ? -4.453 5.188 0.877 1.00 87.69 83 LEU A CA 1
ATOM 606 C C . LEU A 1 83 ? -5.600 6.200 0.803 1.00 87.69 83 LEU A C 1
ATOM 608 O O . LEU A 1 83 ? -6.292 6.396 1.803 1.00 87.69 83 LEU A O 1
ATOM 612 N N . GLU A 1 84 ? -5.845 6.810 -0.352 1.00 88.88 84 GLU A N 1
ATOM 613 C CA . GLU A 1 84 ? -6.889 7.825 -0.525 1.00 88.88 84 GLU A CA 1
ATOM 614 C C . GLU A 1 84 ? -8.282 7.231 -0.732 1.00 88.88 84 GLU A C 1
ATOM 616 O O . GLU A 1 84 ? -9.235 7.682 -0.097 1.00 88.88 84 GLU A O 1
ATOM 621 N N . LYS A 1 85 ? -8.410 6.199 -1.569 1.00 89.19 85 LYS A N 1
ATOM 622 C CA . LYS A 1 85 ? -9.700 5.602 -1.941 1.00 89.19 85 LYS A CA 1
ATOM 623 C C . LYS A 1 85 ? -10.141 4.496 -0.984 1.00 89.19 85 LYS A C 1
ATOM 625 O O . LYS A 1 85 ? -11.341 4.312 -0.792 1.00 89.19 85 LYS A O 1
ATOM 630 N N . CYS A 1 86 ? -9.207 3.771 -0.363 1.00 90.38 86 CYS A N 1
ATOM 631 C CA . CYS A 1 86 ? -9.532 2.586 0.440 1.00 90.38 86 CYS A CA 1
ATOM 632 C C . CYS A 1 86 ? -9.325 2.806 1.941 1.00 90.38 86 CYS A C 1
ATOM 634 O O . CYS A 1 86 ? -10.220 2.512 2.737 1.00 90.38 86 CYS A O 1
ATOM 636 N N . ILE A 1 87 ? -8.170 3.341 2.346 1.00 87.94 87 ILE A N 1
ATOM 637 C CA . ILE A 1 87 ? -7.813 3.476 3.766 1.00 87.94 87 ILE A CA 1
ATOM 638 C C . ILE A 1 87 ? -8.426 4.729 4.379 1.00 87.94 87 ILE A C 1
ATOM 640 O O . ILE A 1 87 ? -9.100 4.627 5.398 1.00 87.94 87 ILE A O 1
ATOM 644 N N . THR A 1 88 ? -8.250 5.903 3.772 1.00 87.19 88 THR A N 1
ATOM 645 C CA . THR A 1 88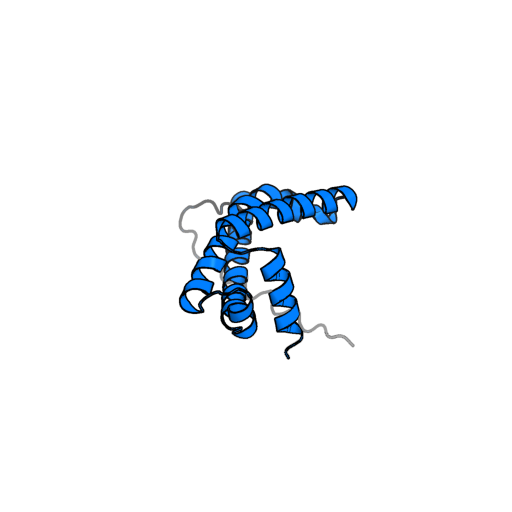 ? -8.721 7.182 4.334 1.00 87.19 88 THR A CA 1
ATOM 646 C C . THR A 1 88 ? -10.224 7.182 4.656 1.00 87.19 88 THR A C 1
ATOM 648 O O . THR A 1 88 ? -10.568 7.563 5.781 1.00 87.19 88 THR A O 1
ATOM 651 N N . PRO A 1 89 ? -11.123 6.677 3.784 1.00 86.62 89 PRO A N 1
ATOM 652 C CA . PRO A 1 89 ? -12.558 6.611 4.078 1.00 86.62 89 PRO A CA 1
ATOM 653 C C . PRO A 1 89 ? -12.902 5.637 5.212 1.00 86.62 89 PRO A C 1
ATOM 655 O O . PRO A 1 89 ? -13.902 5.807 5.906 1.00 86.62 89 PRO A O 1
ATOM 658 N N . ASN A 1 90 ? -12.057 4.627 5.430 1.00 85.94 90 ASN A N 1
ATOM 659 C CA . ASN A 1 90 ? -12.232 3.606 6.461 1.00 85.94 90 ASN A CA 1
ATOM 660 C C . ASN A 1 90 ? -11.369 3.851 7.709 1.00 85.94 90 ASN A C 1
ATOM 662 O O . ASN A 1 90 ? -11.485 3.111 8.684 1.00 85.94 90 ASN A O 1
ATOM 666 N N . MET A 1 91 ? -10.540 4.900 7.723 1.00 82.44 91 MET A N 1
ATOM 667 C CA . MET A 1 91 ? -9.499 5.121 8.731 1.00 82.44 91 MET A CA 1
ATOM 668 C C . MET A 1 91 ? -10.075 5.204 10.145 1.00 82.44 91 MET A C 1
ATOM 670 O O . MET A 1 91 ? -9.515 4.633 11.072 1.00 82.44 91 MET A O 1
ATOM 674 N N . GLN A 1 92 ? -11.223 5.865 10.323 1.00 82.38 92 GLN A N 1
ATOM 675 C CA . GLN A 1 92 ? -11.869 5.950 11.637 1.00 82.38 92 GLN A CA 1
ATOM 676 C C . GLN A 1 92 ? -12.302 4.571 12.153 1.00 82.38 92 GLN A C 1
ATOM 678 O O . GLN A 1 92 ? -12.095 4.260 13.325 1.00 82.38 92 GLN A O 1
ATOM 683 N N . LYS A 1 93 ? -12.837 3.716 11.271 1.00 84.12 93 LYS A N 1
ATOM 684 C CA . LYS A 1 93 ? -13.207 2.335 11.613 1.00 84.12 93 LYS A CA 1
ATOM 685 C C . LYS A 1 93 ? -11.966 1.487 11.894 1.00 84.12 93 LYS A C 1
ATOM 687 O O . LYS A 1 93 ? -11.947 0.741 12.865 1.00 84.12 93 LYS A O 1
ATOM 692 N N . LEU A 1 94 ? -10.903 1.660 11.106 1.00 82.19 94 LEU A N 1
ATOM 693 C CA . LEU A 1 94 ? -9.620 0.978 11.303 1.00 82.19 94 LEU A CA 1
ATOM 694 C C . LEU A 1 94 ? -8.967 1.363 12.640 1.00 82.19 94 LEU A C 1
ATOM 696 O O . LEU A 1 94 ? -8.486 0.493 13.361 1.00 82.19 94 LEU A O 1
ATOM 700 N N . MET A 1 95 ? -9.012 2.640 13.030 1.00 81.25 95 MET A N 1
ATOM 701 C CA . MET A 1 95 ? -8.534 3.095 14.343 1.00 81.25 95 MET A CA 1
ATOM 70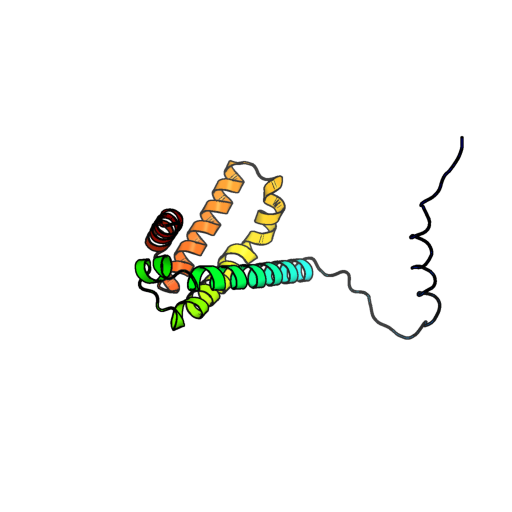2 C C . MET A 1 95 ? -9.393 2.558 15.495 1.00 81.25 95 MET A C 1
ATOM 704 O O . MET A 1 95 ? -8.872 2.259 16.570 1.00 81.25 95 MET A O 1
ATOM 708 N N . ALA A 1 96 ? -10.695 2.376 15.268 1.00 83.38 96 ALA A N 1
ATOM 709 C CA . ALA A 1 96 ? -11.616 1.774 16.227 1.00 83.38 96 ALA A CA 1
ATOM 710 C C . ALA A 1 96 ? -11.576 0.230 16.248 1.00 83.38 96 ALA A C 1
ATOM 712 O O . ALA A 1 96 ? -12.241 -0.381 17.085 1.00 83.38 96 ALA A O 1
ATOM 713 N N . ALA A 1 97 ? -10.772 -0.422 15.396 1.00 77.94 97 ALA A N 1
ATOM 714 C CA . ALA A 1 97 ? -10.787 -1.876 15.209 1.00 77.94 97 ALA A CA 1
ATOM 715 C C . ALA A 1 97 ? -10.494 -2.690 16.482 1.00 77.94 97 ALA A C 1
ATOM 717 O O . ALA A 1 97 ? -10.932 -3.839 16.586 1.00 77.94 97 ALA A O 1
ATOM 718 N N . LYS A 1 98 ? -9.802 -2.106 17.476 1.00 72.62 98 LYS A N 1
ATOM 719 C CA . LYS A 1 98 ? -9.594 -2.735 18.796 1.00 72.62 98 LYS A CA 1
ATOM 720 C C . LYS A 1 98 ? -10.893 -2.941 19.585 1.00 72.62 98 LYS A C 1
ATOM 722 O O . LYS A 1 98 ? -10.934 -3.847 20.409 1.00 72.62 98 LYS A O 1
ATOM 727 N N . GLY A 1 99 ? -11.919 -2.125 19.342 1.00 79.69 99 GLY A N 1
ATOM 728 C CA . GLY A 1 99 ? -13.241 -2.246 19.963 1.00 79.69 99 GLY A CA 1
ATOM 729 C C . GLY A 1 99 ? -14.263 -3.017 19.122 1.00 79.69 99 GLY A C 1
ATOM 730 O O . GLY A 1 99 ? -15.346 -3.302 19.619 1.00 79.69 99 GLY A O 1
ATOM 731 N N . MET A 1 100 ? -13.934 -3.355 17.870 1.00 87.50 100 MET A N 1
ATOM 732 C CA . MET A 1 100 ? -14.829 -4.076 16.960 1.00 87.50 100 MET A CA 1
ATOM 733 C C . MET A 1 100 ? -14.820 -5.578 17.243 1.00 87.50 100 MET A C 1
ATOM 735 O O . MET A 1 100 ? -13.771 -6.160 17.563 1.00 87.50 100 MET A O 1
ATOM 739 N N . SER A 1 101 ? -15.976 -6.210 17.045 1.00 90.75 101 SER A N 1
ATOM 740 C CA . SER A 1 101 ? -16.085 -7.667 17.015 1.00 90.75 101 SER A CA 1
ATOM 741 C C . SER A 1 101 ? -15.237 -8.258 15.881 1.00 90.75 101 SER A C 1
ATOM 743 O O . SER A 1 101 ? -14.811 -7.562 14.953 1.00 90.75 101 SER A O 1
ATOM 745 N N . LYS A 1 102 ? -14.964 -9.564 15.952 1.00 90.75 102 LYS A N 1
ATOM 746 C CA . LYS A 1 102 ? -14.197 -10.256 14.909 1.00 90.75 102 LYS A CA 1
ATOM 747 C C . LYS A 1 102 ? -14.889 -10.152 13.546 1.00 90.75 102 LYS A C 1
ATOM 749 O O . LYS A 1 102 ? -14.234 -9.832 12.566 1.00 90.75 102 LYS A O 1
ATOM 754 N N . GLU A 1 103 ? -16.202 -10.347 13.510 1.00 91.94 103 GLU A N 1
ATOM 755 C CA . GLU A 1 103 ? -17.010 -10.304 12.286 1.00 91.94 103 GLU A CA 1
ATOM 756 C C . GLU A 1 103 ? -16.979 -8.921 11.630 1.00 91.94 103 GLU A C 1
ATOM 758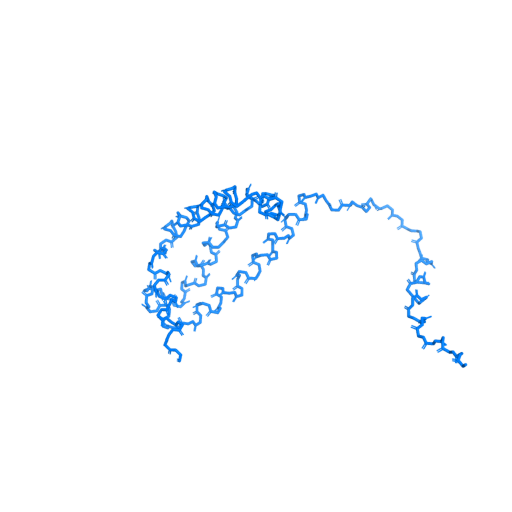 O O . GLU A 1 103 ? -16.758 -8.808 10.426 1.00 91.94 103 GLU A O 1
ATOM 763 N N . GLU A 1 104 ? -17.119 -7.854 12.420 1.00 88.88 104 GLU A N 1
ATOM 764 C CA . GLU A 1 104 ? -17.038 -6.488 11.898 1.00 88.88 104 GLU A CA 1
ATOM 765 C C . GLU A 1 104 ? -15.632 -6.153 11.388 1.00 88.88 104 GLU A C 1
ATOM 767 O O . GLU A 1 104 ? -15.478 -5.449 10.388 1.00 88.88 104 GLU A O 1
ATOM 772 N N . ARG A 1 105 ? -14.594 -6.656 12.063 1.00 88.38 105 ARG A N 1
ATOM 773 C CA . ARG A 1 105 ? -13.202 -6.462 11.649 1.00 88.38 105 ARG A CA 1
ATOM 774 C C . ARG A 1 105 ? -12.890 -7.223 10.365 1.00 88.38 105 ARG A C 1
ATOM 776 O O . ARG A 1 105 ? -12.243 -6.667 9.485 1.00 88.38 105 ARG A O 1
ATOM 783 N N . ASP A 1 106 ? -13.379 -8.451 10.239 1.00 92.25 106 ASP A N 1
ATOM 784 C CA . ASP A 1 106 ? -13.217 -9.272 9.039 1.00 92.25 106 ASP A CA 1
ATOM 785 C C . ASP A 1 106 ? -13.958 -8.641 7.849 1.00 92.25 106 ASP A C 1
ATOM 787 O O . ASP A 1 106 ? -13.402 -8.552 6.754 1.00 92.25 106 ASP A O 1
ATOM 791 N N . ALA A 1 107 ? -15.165 -8.105 8.067 1.00 92.19 107 ALA A N 1
ATOM 792 C CA . ALA A 1 107 ? -15.903 -7.359 7.049 1.00 92.19 107 ALA A CA 1
ATOM 793 C C . ALA A 1 107 ? -15.173 -6.074 6.618 1.00 92.19 107 ALA A C 1
ATOM 795 O O . ALA A 1 107 ? -15.094 -5.779 5.424 1.00 92.19 107 ALA A O 1
ATOM 796 N N . LEU A 1 108 ? -14.605 -5.327 7.572 1.00 90.50 108 LEU A N 1
ATOM 797 C CA . LEU A 1 108 ? -13.811 -4.130 7.292 1.00 90.50 108 LEU A CA 1
ATOM 798 C C . LEU A 1 108 ? -12.537 -4.464 6.506 1.00 90.50 108 LEU A C 1
ATOM 800 O O . LEU A 1 108 ? -12.243 -3.805 5.511 1.00 90.50 108 LEU A O 1
ATOM 804 N N . ASN A 1 109 ? -11.809 -5.500 6.926 1.00 90.81 109 ASN A N 1
ATOM 805 C CA . ASN A 1 109 ? -10.602 -5.963 6.248 1.00 90.81 109 ASN A CA 1
ATOM 806 C C . ASN A 1 109 ? -10.909 -6.391 4.815 1.00 90.81 109 ASN A C 1
ATOM 808 O O . ASN A 1 109 ? -10.214 -5.966 3.898 1.00 90.81 109 ASN A O 1
ATOM 812 N N . LYS A 1 110 ? -11.984 -7.161 4.614 1.00 93.19 110 LYS A N 1
ATOM 813 C CA . LYS A 1 110 ? -12.415 -7.587 3.283 1.00 93.19 110 LYS A CA 1
ATOM 814 C C . LYS A 1 110 ? -12.764 -6.397 2.389 1.00 93.19 110 LYS A C 1
ATOM 816 O O . LYS A 1 110 ? -12.326 -6.352 1.249 1.00 93.19 110 LYS A O 1
ATOM 821 N N . ALA A 1 111 ? -13.488 -5.405 2.907 1.00 91.50 111 ALA A N 1
ATOM 822 C CA . ALA A 1 111 ? -13.831 -4.209 2.137 1.00 91.50 111 ALA A CA 1
ATOM 823 C C . ALA A 1 111 ? -12.588 -3.404 1.710 1.00 91.50 111 ALA A C 1
ATOM 825 O O . ALA A 1 111 ? -12.525 -2.900 0.587 1.00 91.50 111 ALA A O 1
ATOM 826 N N . VAL A 1 112 ? -11.596 -3.292 2.597 1.00 91.44 112 VAL A N 1
ATOM 827 C CA . VAL A 1 112 ? -10.322 -2.629 2.293 1.00 91.44 112 VAL A CA 1
ATOM 828 C C . VAL A 1 112 ? -9.502 -3.445 1.291 1.00 91.44 112 VAL A C 1
ATOM 830 O O . VAL A 1 112 ? -8.976 -2.863 0.345 1.00 91.44 112 VAL A O 1
ATOM 833 N N . GLU A 1 113 ? -9.424 -4.768 1.456 1.00 92.00 113 GLU A N 1
ATOM 834 C CA . GLU A 1 113 ? -8.721 -5.670 0.535 1.00 92.00 113 GLU A CA 1
ATOM 835 C C . GLU A 1 113 ? -9.342 -5.634 -0.867 1.00 92.00 113 GLU A C 1
ATOM 837 O O . GLU A 1 113 ? -8.626 -5.451 -1.847 1.00 92.00 113 GLU A O 1
ATOM 842 N N . ASP A 1 114 ? -10.669 -5.714 -0.976 1.00 93.56 114 ASP A N 1
ATOM 843 C CA . ASP A 1 114 ? -11.378 -5.648 -2.257 1.00 93.56 114 ASP A CA 1
ATOM 844 C C . ASP A 1 114 ? -11.137 -4.306 -2.970 1.00 93.56 114 ASP A C 1
ATOM 846 O O . ASP A 1 114 ? -10.964 -4.264 -4.189 1.00 93.56 114 ASP A O 1
ATOM 850 N N . CYS A 1 115 ? -11.098 -3.200 -2.219 1.00 93.31 115 CYS A N 1
ATOM 851 C CA . CYS A 1 115 ? -10.764 -1.885 -2.765 1.00 93.31 115 CYS A CA 1
ATOM 852 C C . CYS A 1 115 ? -9.303 -1.818 -3.233 1.00 93.31 115 CYS A C 1
ATOM 854 O O . CYS A 1 115 ? -9.032 -1.336 -4.333 1.00 93.31 115 CYS A O 1
ATOM 856 N N . ALA A 1 116 ? -8.369 -2.347 -2.439 1.00 91.81 116 ALA A N 1
ATOM 857 C CA . ALA A 1 116 ? -6.955 -2.355 -2.789 1.00 91.81 116 ALA A CA 1
ATOM 858 C C . ALA A 1 116 ? -6.666 -3.225 -4.019 1.00 91.81 116 ALA A C 1
ATOM 860 O O . ALA A 1 116 ? -5.898 -2.820 -4.887 1.00 91.81 116 ALA A O 1
ATOM 861 N N . ASN A 1 117 ? -7.336 -4.373 -4.143 1.00 92.31 117 ASN A N 1
ATOM 862 C CA . ASN A 1 117 ? -7.238 -5.239 -5.316 1.00 92.31 117 ASN A CA 1
ATOM 863 C C . ASN A 1 117 ? -7.741 -4.534 -6.582 1.00 92.31 117 ASN A C 1
ATOM 865 O O . ASN A 1 117 ? -7.118 -4.651 -7.632 1.00 92.31 117 ASN A O 1
ATOM 869 N N . LYS A 1 118 ? -8.834 -3.764 -6.491 1.00 93.25 118 LYS A N 1
ATOM 870 C CA . LYS A 1 118 ? -9.318 -2.955 -7.621 1.00 93.25 118 LYS A CA 1
ATOM 871 C C . LYS A 1 118 ? -8.310 -1.886 -8.026 1.00 93.25 118 LYS A C 1
ATOM 873 O O . LYS A 1 118 ? -7.982 -1.810 -9.203 1.00 93.25 118 LYS A O 1
ATOM 878 N N . ALA A 1 119 ? -7.785 -1.124 -7.065 1.00 91.06 119 ALA A N 1
ATOM 879 C CA . ALA A 1 119 ? -6.756 -0.122 -7.336 1.00 91.06 119 ALA A CA 1
ATOM 880 C C . ALA A 1 119 ? -5.509 -0.764 -7.972 1.00 91.06 119 ALA A C 1
ATOM 882 O O . ALA A 1 119 ? -4.987 -0.259 -8.956 1.00 91.06 119 ALA A O 1
ATOM 883 N N . SER A 1 120 ? -5.073 -1.922 -7.471 1.00 89.62 120 SER A N 1
ATOM 884 C CA . SER A 1 120 ? -3.966 -2.689 -8.056 1.00 89.62 120 SER A CA 1
ATOM 885 C C . SER A 1 120 ? -4.199 -2.979 -9.543 1.00 89.62 120 SER A C 1
ATOM 887 O O . SER A 1 120 ? -3.347 -2.659 -10.369 1.00 89.62 120 SER A O 1
ATOM 889 N N . VAL A 1 121 ? -5.377 -3.508 -9.899 1.00 91.75 121 VAL A N 1
ATOM 890 C CA . VAL A 1 121 ? -5.733 -3.811 -11.295 1.00 91.75 121 VAL A CA 1
ATOM 891 C C . VAL A 1 121 ? -5.816 -2.541 -12.153 1.00 91.75 121 VAL A C 1
ATOM 893 O O . VAL A 1 121 ? -5.358 -2.557 -13.292 1.00 91.75 121 VAL A O 1
ATOM 896 N N . GLU A 1 122 ? -6.344 -1.433 -11.620 1.00 92.00 122 GLU A N 1
ATOM 897 C CA . GLU A 1 122 ? -6.379 -0.130 -12.312 1.00 92.00 122 GLU A CA 1
ATOM 898 C C . GLU A 1 122 ? -4.975 0.392 -12.656 1.00 92.00 122 GLU A C 1
ATOM 900 O O . GLU A 1 122 ? -4.789 1.011 -13.702 1.00 92.00 122 GLU A O 1
ATOM 905 N N . HIS A 1 123 ? -3.982 0.094 -11.813 1.00 89.06 123 HIS A N 1
ATOM 906 C CA . HIS A 1 123 ? -2.570 0.433 -12.030 1.00 89.06 123 HIS A CA 1
ATOM 907 C C . HIS A 1 123 ? -1.784 -0.664 -12.769 1.00 89.06 123 HIS A C 1
ATOM 909 O O . HIS A 1 123 ? -0.557 -0.610 -12.835 1.00 89.06 123 HIS A O 1
ATOM 915 N N . GLY A 1 124 ? -2.467 -1.661 -13.342 1.00 86.75 124 GLY A N 1
ATOM 916 C CA . GLY A 1 124 ? -1.843 -2.723 -14.139 1.00 86.75 124 GLY A CA 1
ATOM 917 C C . GLY A 1 124 ? -1.080 -3.768 -13.323 1.00 86.75 124 GLY A C 1
ATOM 918 O O . GLY A 1 124 ? -0.300 -4.530 -13.888 1.00 86.75 124 GLY A O 1
ATOM 919 N N . ILE A 1 125 ? -1.294 -3.823 -12.007 1.00 86.88 125 ILE A N 1
ATOM 920 C CA . ILE A 1 125 ? -0.711 -4.831 -11.125 1.00 86.88 125 ILE A CA 1
ATOM 921 C C . ILE A 1 125 ? -1.772 -5.889 -10.818 1.00 86.88 125 ILE A C 1
ATOM 923 O O . ILE A 1 125 ? -2.766 -5.613 -10.143 1.00 86.88 125 ILE A O 1
ATOM 927 N N . ASP A 1 126 ? -1.545 -7.127 -11.256 1.00 90.19 126 ASP A N 1
ATOM 928 C CA . ASP A 1 126 ? -2.374 -8.258 -10.843 1.00 90.19 126 ASP A CA 1
ATOM 929 C C . ASP A 1 126 ? -2.085 -8.596 -9.359 1.00 90.19 126 ASP A C 1
ATOM 931 O O . ASP A 1 126 ? -0.949 -8.945 -9.010 1.00 90.19 126 ASP A O 1
ATOM 935 N N . PRO A 1 127 ? -3.083 -8.498 -8.459 1.00 87.31 127 PRO A N 1
ATOM 936 C CA . PRO A 1 127 ? -2.887 -8.727 -7.029 1.00 87.31 127 PRO A CA 1
ATOM 937 C C . PRO A 1 127 ? -2.546 -10.187 -6.690 1.00 87.31 127 PRO A C 1
ATOM 939 O O . PRO A 1 127 ? -1.798 -10.438 -5.740 1.00 87.31 127 PRO A O 1
ATOM 942 N N . GLU A 1 128 ? -3.040 -11.162 -7.455 1.00 89.69 128 GLU A N 1
ATOM 943 C CA . GLU A 1 128 ? -2.716 -12.577 -7.257 1.00 89.69 128 GLU A CA 1
ATOM 944 C C . GLU A 1 128 ? -1.301 -12.884 -7.755 1.00 89.69 128 GLU A C 1
ATOM 946 O O . GLU A 1 128 ? -0.540 -13.569 -7.060 1.00 89.69 128 GLU A O 1
ATOM 951 N N . GLN A 1 129 ? -0.898 -12.316 -8.896 1.00 89.56 129 GLN A N 1
ATOM 952 C CA . GLN A 1 129 ? 0.486 -12.398 -9.369 1.00 89.56 129 GLN A CA 1
ATOM 953 C C . GLN A 1 129 ? 1.440 -11.748 -8.364 1.00 89.56 129 GLN A C 1
ATOM 955 O O . GLN A 1 129 ? 2.416 -12.379 -7.958 1.00 89.56 129 GLN A O 1
ATOM 960 N N . ALA A 1 130 ? 1.136 -10.541 -7.881 1.00 86.31 130 ALA A N 1
ATOM 961 C CA . ALA A 1 130 ? 1.943 -9.844 -6.882 1.00 86.31 130 ALA A CA 1
ATOM 962 C C . ALA A 1 130 ? 2.106 -10.673 -5.593 1.00 86.31 130 ALA A C 1
ATOM 964 O O . ALA A 1 130 ? 3.222 -10.821 -5.082 1.00 86.31 130 ALA A O 1
ATOM 965 N N . LYS A 1 131 ? 1.024 -11.296 -5.097 1.00 87.06 131 LYS A N 1
ATOM 966 C CA . LYS A 1 131 ? 1.064 -12.214 -3.942 1.00 87.06 131 LYS A CA 1
ATOM 967 C C . LYS A 1 131 ? 1.971 -13.421 -4.205 1.00 87.06 131 LYS A C 1
ATOM 969 O O . LYS A 1 131 ? 2.765 -13.793 -3.337 1.00 87.06 131 LYS A O 1
ATOM 974 N N . GLN A 1 132 ? 1.871 -14.044 -5.379 1.00 88.69 132 GLN A N 1
ATOM 975 C CA . GLN A 1 132 ? 2.704 -15.195 -5.739 1.00 88.69 132 GLN A CA 1
ATOM 976 C C . GLN A 1 132 ? 4.179 -14.811 -5.910 1.00 88.69 132 GLN A C 1
ATOM 978 O O . GLN A 1 132 ? 5.056 -15.511 -5.401 1.00 88.69 132 GLN A O 1
ATOM 983 N N . CYS A 1 133 ? 4.458 -13.690 -6.570 1.00 86.88 133 CYS A N 1
ATOM 984 C CA . CYS A 1 133 ? 5.805 -13.177 -6.793 1.00 86.88 133 CYS A CA 1
ATOM 985 C C . CYS A 1 133 ? 6.488 -12.759 -5.494 1.00 86.88 133 CYS A C 1
ATOM 987 O O . CYS A 1 133 ? 7.653 -13.089 -5.285 1.00 86.88 133 CYS A O 1
ATOM 989 N N . SER A 1 134 ? 5.749 -12.135 -4.573 1.00 85.06 134 SER A N 1
ATOM 990 C CA . SER A 1 134 ? 6.248 -11.810 -3.235 1.00 85.06 134 SER A CA 1
ATOM 991 C C . SER A 1 134 ? 6.657 -13.067 -2.459 1.00 85.06 134 SER A C 1
ATOM 993 O O . SER A 1 134 ? 7.766 -13.131 -1.929 1.00 85.06 134 SER A O 1
ATOM 995 N N . LYS A 1 135 ? 5.822 -14.118 -2.466 1.00 84.19 135 LYS A N 1
ATOM 996 C CA . LYS A 1 135 ? 6.154 -15.407 -1.829 1.00 84.19 135 LYS A CA 1
ATOM 997 C C . LYS A 1 135 ? 7.390 -16.056 -2.452 1.00 84.19 135 LYS A C 1
ATOM 999 O O . LYS A 1 135 ? 8.288 -16.465 -1.722 1.00 84.19 135 LYS A O 1
ATOM 1004 N N . LYS A 1 136 ? 7.463 -16.109 -3.787 1.00 81.69 136 LYS A N 1
ATOM 1005 C CA . LYS A 1 136 ? 8.616 -16.673 -4.510 1.00 81.69 136 LYS A CA 1
ATOM 1006 C C . LYS A 1 136 ? 9.909 -15.921 -4.191 1.00 81.69 136 LYS A C 1
ATOM 1008 O O . LYS A 1 136 ? 10.924 -16.552 -3.904 1.00 81.69 136 LYS A O 1
ATOM 1013 N N . ALA A 1 137 ? 9.863 -14.590 -4.180 1.00 75.69 137 ALA A N 1
ATOM 1014 C CA . ALA A 1 137 ? 11.016 -13.749 -3.877 1.00 75.69 137 ALA A CA 1
ATOM 1015 C C . ALA A 1 137 ? 11.487 -13.883 -2.416 1.00 75.69 137 ALA A C 1
ATOM 1017 O O . ALA A 1 137 ? 12.676 -13.743 -2.143 1.00 75.69 137 ALA A O 1
ATOM 1018 N N . GLN A 1 138 ? 10.587 -14.190 -1.475 1.00 73.00 138 GLN A N 1
ATOM 1019 C CA . GLN A 1 138 ? 10.948 -14.481 -0.081 1.00 73.00 138 GLN A CA 1
ATOM 1020 C C . GLN A 1 138 ? 11.620 -15.849 0.089 1.00 73.00 138 GLN A C 1
ATOM 1022 O O . GLN A 1 138 ? 12.483 -15.994 0.949 1.00 73.00 138 GLN A O 1
ATOM 1027 N N . THR A 1 139 ? 11.247 -16.840 -0.726 1.00 71.75 139 THR A N 1
ATOM 1028 C CA . THR A 1 139 ? 11.829 -18.195 -0.693 1.00 71.75 139 THR A CA 1
ATOM 1029 C C . THR A 1 139 ? 13.121 -18.345 -1.497 1.00 71.75 139 THR A C 1
ATOM 1031 O O . THR A 1 139 ? 13.770 -19.378 -1.399 1.00 71.75 139 THR A O 1
ATOM 1034 N N . ALA A 1 140 ? 13.489 -17.343 -2.300 1.00 59.22 140 ALA A N 1
ATOM 1035 C CA . ALA A 1 140 ? 14.704 -17.336 -3.119 1.00 59.22 140 ALA A CA 1
ATOM 1036 C C . ALA A 1 140 ? 15.945 -16.774 -2.386 1.00 59.22 140 ALA A C 1
ATOM 1038 O O . ALA A 1 140 ? 16.948 -16.481 -3.036 1.00 59.22 140 ALA A O 1
ATOM 1039 N N . LYS A 1 141 ? 15.863 -16.587 -1.059 1.00 48.34 141 LYS A N 1
ATOM 1040 C CA . LYS A 1 141 ? 16.971 -16.157 -0.191 1.00 48.34 141 LYS A CA 1
ATOM 1041 C C . LYS A 1 141 ? 17.794 -17.327 0.328 1.00 48.34 141 LYS A C 1
ATOM 1043 O O . LYS A 1 141 ? 17.176 -18.336 0.728 1.00 48.34 141 LYS A O 1
#

Sequence (141 aa):
MKLTGLFAAGALFLASMATTAAESDAAKKPSQQDMQAMMTQMMKQQAKQQVKQTCSNEALLSCMELSASSCEETMTNMMDDVLEKCITPNMQKLMAAKGMSKEERDALNKAVEDCANKASVEHGIDPEQAKQCSKKAQTAK